Protein AF-W4PKZ2-F1 (afdb_monomer_lite)

Organism: NCBI:txid1121100

Radius of gyration: 15.8 Å; chains: 1; bounding box: 41×37×39 Å

Foldseek 3Di:
DFWDWWWAFDDWDDDPVPFIWTWTWIWIWDQDPVRATEIETDTQPGTDSDHRDDPPVSDPDDGPDDWAWPDWDFPDWDDDPNGIYTYTDPTDTDPPPVDPDDD

pLDDT: mean 75.57, std 15.58, range [36.66, 95.31]

Sequence (103 aa):
MKVKLEDDPYKTRVIDGRTPEFYVTQRLTLHDASGNLVVLGIRSKHPSPASCTLPAMVHKYRPGEIIYVASARIARTFQHYGSKFTRLSHVKLINLNLSQSRQ

Structure (mmCIF, N/CA/C/O backbone):
data_AF-W4PKZ2-F1
#
_entry.id   AF-W4PKZ2-F1
#
loop_
_atom_site.group_PDB
_atom_site.id
_atom_site.type_symbol
_atom_site.label_atom_id
_atom_site.label_alt_id
_atom_site.label_comp_id
_atom_site.label_asym_id
_atom_site.label_entity_id
_atom_site.label_seq_id
_atom_site.pdbx_PDB_ins_code
_atom_site.Cartn_x
_atom_site.Cartn_y
_atom_site.Cartn_z
_atom_site.occupancy
_atom_site.B_iso_or_equiv
_atom_site.auth_seq_id
_atom_site.auth_comp_id
_atom_site.auth_asym_id
_atom_site.auth_atom_id
_atom_site.pdbx_PDB_model_num
ATOM 1 N N . MET A 1 1 ? -13.347 -0.488 1.954 1.00 54.53 1 MET A N 1
ATOM 2 C CA . MET A 1 1 ? -12.085 0.278 2.021 1.00 54.53 1 MET A CA 1
ATOM 3 C C . MET A 1 1 ? -11.899 1.039 0.719 1.00 54.53 1 MET A C 1
ATOM 5 O O . MET A 1 1 ? -12.062 0.412 -0.311 1.00 54.53 1 MET A O 1
ATOM 9 N N . LYS A 1 2 ? -11.611 2.350 0.727 1.00 53.06 2 LYS A N 1
ATOM 10 C CA . LYS A 1 2 ? -11.423 3.146 -0.508 1.00 53.06 2 LYS A CA 1
ATOM 11 C C . LYS A 1 2 ? -9.945 3.197 -0.905 1.00 53.06 2 LYS A C 1
ATOM 13 O O . LYS A 1 2 ? -9.138 3.594 -0.077 1.00 53.06 2 LYS A O 1
ATOM 18 N N . VAL A 1 3 ? -9.620 2.802 -2.138 1.00 53.72 3 VAL A N 1
ATOM 19 C CA . VAL A 1 3 ? -8.249 2.655 -2.672 1.00 53.72 3 VAL A CA 1
ATOM 20 C C . VAL A 1 3 ? -7.731 3.948 -3.329 1.00 53.72 3 VAL A C 1
ATOM 22 O O . VAL A 1 3 ? -8.404 4.497 -4.199 1.00 53.72 3 VAL A O 1
ATOM 25 N N . LYS A 1 4 ? -6.516 4.394 -2.980 1.00 65.94 4 LYS A N 1
ATOM 26 C CA . LYS A 1 4 ? -5.676 5.325 -3.769 1.00 65.94 4 LYS A CA 1
ATOM 27 C C . LYS A 1 4 ? -4.414 4.592 -4.230 1.00 65.94 4 LYS A C 1
ATOM 29 O O . LYS A 1 4 ? -3.827 3.878 -3.423 1.00 65.94 4 LYS A O 1
ATOM 34 N N . LEU A 1 5 ? -4.025 4.775 -5.490 1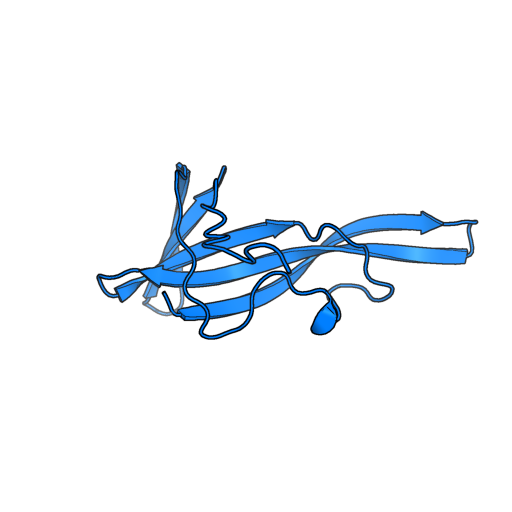.00 60.22 5 LEU A N 1
ATOM 35 C CA . LEU A 1 5 ? -2.950 4.042 -6.162 1.00 60.22 5 LEU A CA 1
ATOM 36 C C . LEU A 1 5 ? -1.753 4.954 -6.483 1.00 60.22 5 LEU A C 1
ATOM 38 O O . LEU A 1 5 ? -1.961 6.042 -7.016 1.00 60.22 5 LEU A O 1
ATOM 42 N N . GLU A 1 6 ? -0.532 4.505 -6.187 1.00 63.19 6 GLU A N 1
ATOM 43 C CA . GLU A 1 6 ? 0.737 5.154 -6.573 1.00 63.19 6 GLU A CA 1
ATOM 44 C C . GLU A 1 6 ? 1.723 4.103 -7.124 1.00 63.19 6 GLU A C 1
ATOM 46 O O . GLU A 1 6 ? 1.777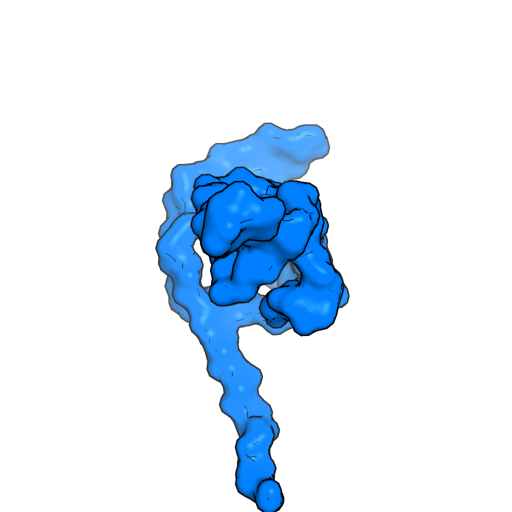 2.986 -6.602 1.00 63.19 6 GLU A O 1
ATOM 51 N N . ASP A 1 7 ? 2.490 4.447 -8.162 1.00 58.22 7 ASP A N 1
ATOM 52 C CA . ASP A 1 7 ? 3.369 3.528 -8.900 1.00 58.22 7 ASP A CA 1
ATOM 53 C C . ASP A 1 7 ? 4.860 3.786 -8.594 1.00 58.22 7 ASP A C 1
ATOM 55 O O . ASP A 1 7 ? 5.449 4.740 -9.097 1.00 58.22 7 ASP A O 1
ATOM 59 N N . ASP A 1 8 ? 5.497 2.900 -7.814 1.00 58.25 8 ASP A N 1
ATOM 60 C CA . ASP A 1 8 ? 6.937 2.973 -7.504 1.00 58.25 8 ASP A CA 1
ATOM 61 C C . ASP A 1 8 ? 7.737 1.903 -8.288 1.00 58.25 8 ASP A C 1
ATOM 63 O O . ASP A 1 8 ? 7.450 0.705 -8.148 1.00 58.25 8 ASP A O 1
ATOM 67 N N . PRO A 1 9 ? 8.765 2.256 -9.085 1.00 57.56 9 PRO A N 1
ATOM 68 C CA . PRO A 1 9 ? 9.608 1.277 -9.776 1.00 57.56 9 PRO A CA 1
ATOM 69 C C . PRO A 1 9 ? 10.496 0.521 -8.774 1.00 57.56 9 PRO A C 1
ATOM 71 O O . PRO A 1 9 ? 11.109 1.129 -7.899 1.00 57.56 9 PRO A O 1
ATOM 74 N N . TYR A 1 10 ? 10.599 -0.810 -8.895 1.00 56.44 10 TYR A N 1
ATOM 75 C CA . TYR A 1 10 ? 11.448 -1.618 -7.998 1.00 56.44 10 TYR A CA 1
ATOM 76 C C . TYR A 1 10 ? 12.470 -2.514 -8.713 1.00 56.44 10 TYR A C 1
ATOM 78 O O . TYR A 1 10 ? 13.428 -2.959 -8.081 1.00 56.44 10 TYR A O 1
ATOM 86 N N . LYS A 1 11 ? 12.274 -2.822 -10.003 1.00 56.88 11 LYS A N 1
ATOM 87 C CA . LYS A 1 11 ? 13.206 -3.643 -10.791 1.00 56.88 11 LYS A CA 1
ATOM 88 C C . LYS A 1 11 ? 13.124 -3.296 -12.274 1.00 56.88 11 LYS A C 1
ATOM 90 O O . LYS A 1 11 ? 12.027 -3.240 -12.820 1.00 56.88 11 LYS A O 1
ATOM 95 N N . THR A 1 12 ? 14.278 -3.161 -12.920 1.00 58.31 12 THR A N 1
ATOM 96 C CA . THR A 1 12 ? 14.397 -2.972 -14.372 1.00 58.31 12 THR A CA 1
ATOM 97 C C . THR A 1 12 ? 14.949 -4.247 -15.002 1.00 58.31 12 THR A C 1
ATOM 99 O O . THR A 1 12 ? 15.914 -4.822 -14.494 1.00 58.31 12 THR A O 1
ATOM 102 N N . ARG A 1 13 ? 14.343 -4.713 -16.093 1.00 65.75 13 ARG A N 1
ATOM 103 C CA . ARG A 1 13 ? 14.874 -5.778 -16.951 1.00 65.75 13 ARG A CA 1
ATOM 104 C C . ARG A 1 13 ? 15.071 -5.199 -18.345 1.00 65.75 13 ARG A C 1
ATOM 106 O O . ARG A 1 13 ? 14.209 -4.480 -18.819 1.00 65.75 13 ARG A O 1
ATOM 113 N N . VAL A 1 14 ? 16.185 -5.501 -19.000 1.00 63.09 14 VAL A N 1
ATOM 114 C CA . VAL A 1 14 ? 16.380 -5.137 -20.408 1.00 63.09 14 VAL A CA 1
ATOM 115 C C . VAL A 1 14 ? 16.168 -6.399 -21.233 1.00 63.09 14 VAL A C 1
ATOM 117 O O . VAL A 1 14 ? 16.910 -7.366 -21.062 1.00 63.09 14 VAL A O 1
ATOM 120 N N . ILE A 1 15 ? 15.128 -6.415 -22.068 1.00 66.25 15 ILE A N 1
ATOM 121 C CA . ILE A 1 15 ? 14.918 -7.479 -23.056 1.00 66.25 15 ILE A CA 1
ATOM 122 C C . ILE A 1 15 ? 15.690 -7.106 -24.326 1.00 66.25 15 ILE A C 1
ATOM 124 O O . ILE A 1 15 ? 15.676 -5.948 -24.755 1.00 66.25 15 ILE A O 1
ATOM 128 N N . ASP A 1 16 ? 16.418 -8.082 -24.875 1.00 66.94 16 ASP A N 1
ATOM 129 C CA . ASP A 1 16 ? 17.159 -7.999 -26.142 1.00 66.94 16 ASP A CA 1
ATOM 130 C C . ASP A 1 16 ? 18.101 -6.785 -26.270 1.00 66.94 16 ASP A C 1
ATOM 132 O O . ASP A 1 16 ? 18.371 -6.288 -27.362 1.00 66.94 16 ASP A O 1
ATOM 136 N N . GLY A 1 17 ? 18.595 -6.271 -2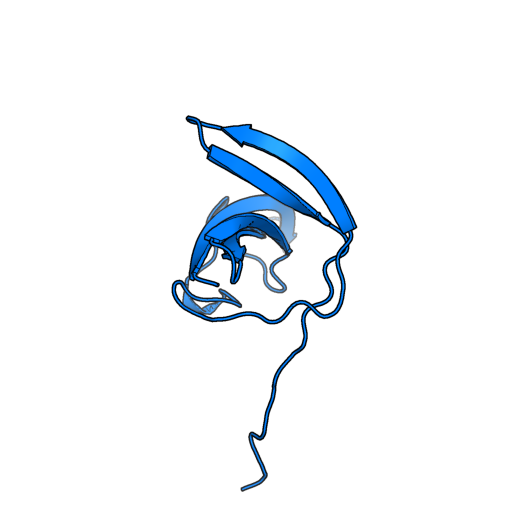5.137 1.00 64.69 17 GLY A N 1
ATOM 137 C CA . GLY A 1 17 ? 19.513 -5.127 -25.079 1.00 64.69 17 GLY A CA 1
ATOM 138 C C . GLY A 1 17 ? 18.916 -3.778 -25.507 1.00 64.69 17 GLY A C 1
ATOM 139 O O . GLY A 1 17 ? 19.652 -2.796 -25.562 1.00 64.69 17 GLY A O 1
ATOM 140 N N . ARG A 1 18 ? 17.611 -3.704 -25.811 1.00 69.06 18 ARG A N 1
ATOM 141 C CA . ARG A 1 18 ? 16.990 -2.526 -26.447 1.00 69.06 18 ARG A CA 1
ATOM 142 C C . ARG A 1 18 ? 15.784 -1.963 -25.713 1.00 69.06 18 ARG A C 1
ATOM 144 O O . ARG A 1 18 ? 15.594 -0.750 -25.744 1.00 69.06 18 ARG A O 1
ATOM 151 N N . THR A 1 19 ? 14.996 -2.800 -25.039 1.00 69.88 19 THR A N 1
ATOM 152 C CA . THR A 1 19 ? 13.740 -2.350 -24.425 1.00 69.88 19 THR A CA 1
ATOM 153 C C . THR A 1 19 ? 13.782 -2.528 -22.909 1.00 69.88 19 THR A C 1
ATOM 155 O O . THR A 1 19 ? 13.866 -3.665 -22.431 1.00 69.88 19 THR A O 1
ATOM 158 N N . PRO A 1 20 ? 13.746 -1.428 -22.131 1.00 70.62 20 PRO A N 1
ATOM 159 C CA . PRO A 1 20 ? 13.636 -1.510 -20.686 1.00 70.62 20 PRO A CA 1
ATOM 160 C C . PRO A 1 20 ? 12.198 -1.845 -20.272 1.00 70.62 20 PRO A C 1
ATOM 162 O O . PRO A 1 20 ? 11.235 -1.202 -20.679 1.00 70.62 20 PRO A O 1
ATOM 165 N N . GLU A 1 21 ? 12.078 -2.848 -19.417 1.00 74.88 21 GLU A N 1
ATOM 166 C CA . GLU A 1 21 ? 10.864 -3.271 -18.741 1.00 74.88 21 GLU A CA 1
ATOM 167 C C . GLU A 1 21 ? 10.969 -2.949 -17.250 1.00 74.88 21 GLU A C 1
ATOM 169 O O . GLU A 1 21 ? 11.888 -3.396 -16.557 1.00 74.88 21 GLU A O 1
ATOM 174 N N . PHE A 1 22 ? 10.000 -2.205 -16.735 1.00 71.12 22 PHE A N 1
ATOM 175 C CA . PHE A 1 22 ? 9.950 -1.759 -15.352 1.00 71.12 22 PHE A CA 1
ATOM 176 C C . PHE A 1 22 ? 8.893 -2.543 -14.584 1.00 71.12 22 PHE A C 1
ATOM 178 O O . PHE A 1 22 ? 7.701 -2.483 -14.880 1.00 71.12 22 PHE A O 1
ATOM 185 N N . TYR A 1 23 ? 9.313 -3.262 -13.551 1.00 71.38 23 TYR A N 1
ATOM 186 C CA . TYR A 1 23 ? 8.391 -3.834 -12.584 1.00 71.38 23 TYR A CA 1
ATOM 187 C C . TYR A 1 23 ? 8.059 -2.778 -11.535 1.00 71.38 23 TYR A C 1
ATOM 189 O O . TYR A 1 23 ? 8.943 -2.217 -10.878 1.00 71.38 23 TYR A O 1
ATOM 197 N N . VAL A 1 24 ? 6.764 -2.537 -11.372 1.00 70.56 24 VAL A N 1
ATOM 198 C CA . VAL A 1 24 ? 6.219 -1.501 -10.498 1.00 70.56 24 VAL A CA 1
ATOM 199 C C . VAL A 1 24 ? 5.577 -2.145 -9.271 1.00 70.56 24 VAL A C 1
ATOM 201 O O . VAL A 1 24 ? 4.933 -3.196 -9.356 1.00 70.56 24 VAL A O 1
ATOM 204 N N . THR A 1 25 ? 5.770 -1.528 -8.108 1.00 77.44 25 THR A N 1
ATOM 205 C CA . THR A 1 25 ? 4.977 -1.802 -6.911 1.00 77.44 25 THR A CA 1
ATOM 206 C C . THR A 1 25 ? 3.855 -0.781 -6.833 1.00 77.44 25 THR A C 1
ATOM 208 O O . THR A 1 25 ? 4.095 0.403 -6.628 1.00 77.44 25 THR A O 1
ATOM 211 N N . GLN A 1 26 ? 2.632 -1.275 -6.946 1.00 78.44 26 GLN A N 1
ATOM 212 C CA . GLN A 1 26 ? 1.405 -0.527 -6.747 1.00 78.44 26 GLN A CA 1
ATOM 213 C C . GLN A 1 26 ? 1.173 -0.308 -5.252 1.00 78.44 26 GLN A C 1
ATOM 215 O O . GLN A 1 26 ? 0.956 -1.262 -4.497 1.00 78.44 26 GLN A O 1
ATOM 220 N N . ARG A 1 27 ? 1.220 0.940 -4.795 1.00 84.44 27 ARG A N 1
ATOM 221 C CA . ARG A 1 27 ? 0.922 1.310 -3.409 1.00 84.44 27 ARG A CA 1
ATOM 222 C C . ARG A 1 27 ? -0.546 1.649 -3.279 1.00 84.44 27 ARG A C 1
ATOM 224 O O . ARG A 1 27 ? -1.026 2.581 -3.908 1.00 84.44 27 ARG A O 1
ATOM 231 N N . LEU A 1 28 ? -1.243 0.887 -2.444 1.00 87.12 28 LEU A N 1
ATOM 232 C CA . LEU A 1 28 ? -2.636 1.122 -2.103 1.00 87.12 28 LEU A CA 1
ATOM 233 C C . LEU A 1 28 ? -2.709 1.860 -0.770 1.00 87.12 28 LEU A C 1
ATOM 235 O O . LEU A 1 28 ? -2.201 1.356 0.231 1.00 87.12 28 LEU A O 1
ATOM 239 N N . THR A 1 29 ? -3.373 3.011 -0.747 1.00 90.31 29 THR A N 1
ATOM 240 C CA . THR A 1 29 ? -3.857 3.647 0.488 1.00 90.31 29 THR A CA 1
ATOM 241 C C . THR A 1 29 ? -5.341 3.353 0.637 1.00 90.31 29 THR A C 1
ATOM 243 O O . THR A 1 29 ? -6.101 3.543 -0.308 1.00 90.31 29 THR A O 1
ATOM 246 N N . LEU A 1 30 ? -5.731 2.850 1.801 1.00 89.81 30 LEU A N 1
ATOM 247 C CA . LEU A 1 30 ? -7.029 2.255 2.088 1.00 89.81 30 LEU A CA 1
ATOM 248 C C . LEU A 1 30 ? -7.605 2.853 3.368 1.00 89.81 30 LEU A C 1
ATOM 250 O O . LEU A 1 30 ? -6.861 3.111 4.307 1.00 89.81 30 LEU A O 1
ATOM 254 N N . HIS A 1 31 ? -8.926 2.983 3.437 1.00 90.44 31 HIS A N 1
ATOM 255 C CA . HIS A 1 31 ? -9.639 3.220 4.698 1.00 90.44 31 HIS A CA 1
ATOM 256 C C . HIS A 1 31 ? -10.224 1.913 5.215 1.00 90.44 31 HIS A C 1
ATOM 258 O O . HIS A 1 31 ? -10.982 1.293 4.475 1.00 90.44 31 HIS A O 1
ATOM 264 N N . ASP A 1 32 ? -9.906 1.482 6.433 1.00 86.75 32 ASP A N 1
ATOM 265 C CA . ASP A 1 32 ? -10.588 0.335 7.043 1.00 86.75 32 ASP A CA 1
ATOM 266 C C . ASP A 1 32 ? -12.050 0.657 7.415 1.00 86.75 32 ASP A C 1
ATOM 268 O O . ASP A 1 32 ? -12.530 1.773 7.206 1.00 86.75 32 ASP A O 1
ATOM 272 N N . ALA A 1 33 ? -12.789 -0.337 7.917 1.00 85.50 33 ALA A N 1
ATOM 273 C CA . ALA A 1 33 ? -14.194 -0.158 8.300 1.00 85.50 33 ALA A CA 1
ATOM 274 C C . ALA A 1 33 ? -14.386 0.858 9.444 1.00 85.50 33 ALA A C 1
ATOM 276 O O . ALA A 1 33 ? -15.460 1.436 9.573 1.00 85.50 33 ALA A O 1
ATOM 277 N N . SER A 1 34 ? -13.344 1.095 10.241 1.00 87.81 34 SER A N 1
ATOM 278 C CA . SER A 1 34 ? -13.314 2.078 11.326 1.00 87.81 34 SER A CA 1
ATOM 279 C C . SER A 1 34 ? -12.771 3.442 10.876 1.00 87.81 34 SER A C 1
ATOM 281 O O . SER A 1 34 ? -12.677 4.357 11.688 1.00 87.81 34 SER A O 1
ATOM 283 N N . GLY A 1 35 ? -12.417 3.598 9.596 1.00 86.69 35 GLY A N 1
ATOM 284 C CA . GLY A 1 35 ? -11.883 4.829 9.018 1.00 86.69 35 GLY A CA 1
ATOM 285 C C . GLY A 1 35 ? -10.364 5.002 9.132 1.00 86.69 35 GLY A C 1
ATOM 286 O O . GLY A 1 35 ? -9.846 6.008 8.642 1.00 86.69 35 GLY A O 1
ATOM 287 N N . ASN A 1 36 ? -9.629 4.044 9.707 1.00 90.00 36 ASN A N 1
ATOM 288 C CA . ASN A 1 36 ? -8.173 4.122 9.818 1.00 90.00 36 ASN A CA 1
ATOM 289 C C . ASN A 1 36 ? -7.507 4.018 8.446 1.00 90.00 36 ASN A C 1
ATOM 291 O O . ASN A 1 36 ? -7.944 3.259 7.577 1.00 90.00 36 ASN A O 1
ATOM 295 N N . LEU A 1 37 ? -6.394 4.730 8.273 1.00 92.62 37 LEU A N 1
ATOM 296 C CA . LEU A 1 37 ? -5.615 4.678 7.044 1.00 92.62 37 LEU A CA 1
ATOM 297 C C . LEU A 1 37 ? -4.623 3.518 7.074 1.00 92.62 37 LEU A C 1
ATOM 299 O O . LEU A 1 37 ? -3.778 3.386 7.963 1.00 92.62 37 LEU A O 1
ATOM 303 N N . VAL A 1 38 ? -4.699 2.689 6.044 1.00 92.50 38 VAL A N 1
ATOM 304 C CA . VAL A 1 38 ? -3.877 1.500 5.864 1.00 92.50 38 VAL A CA 1
ATOM 305 C C . VAL A 1 38 ? -3.158 1.603 4.529 1.00 92.50 38 VAL A C 1
ATOM 307 O O . VAL A 1 38 ? -3.770 1.914 3.513 1.00 92.50 38 VAL A O 1
ATOM 310 N N . VAL A 1 39 ? -1.855 1.333 4.517 1.00 92.75 39 VAL A N 1
ATOM 311 C CA . VAL A 1 39 ? -1.042 1.348 3.295 1.00 92.75 39 VAL A CA 1
ATOM 312 C C . VAL A 1 39 ? -0.466 -0.032 3.049 1.00 92.75 39 VAL A C 1
ATOM 314 O O . VAL A 1 39 ? 0.109 -0.641 3.950 1.00 92.75 39 VAL A O 1
ATOM 317 N N . LEU A 1 40 ? -0.556 -0.523 1.821 1.00 90.50 40 LEU A N 1
ATOM 318 C CA . LEU A 1 40 ? 0.084 -1.774 1.427 1.00 90.50 40 LEU A CA 1
ATOM 319 C C . LEU A 1 40 ? 0.651 -1.682 0.012 1.00 90.50 40 LEU A C 1
ATOM 321 O O . LEU A 1 40 ? 0.189 -0.890 -0.801 1.00 90.50 40 LEU A O 1
ATOM 325 N N . GLY A 1 41 ? 1.686 -2.471 -0.265 1.00 86.88 41 GLY A N 1
ATOM 326 C CA . GLY A 1 41 ? 2.307 -2.548 -1.587 1.00 86.88 41 GLY A CA 1
ATOM 327 C C . GLY A 1 41 ? 1.979 -3.873 -2.261 1.00 86.88 41 GLY A C 1
ATOM 328 O O . GLY A 1 41 ? 2.135 -4.930 -1.648 1.00 86.88 41 GLY A O 1
ATOM 329 N N . ILE A 1 42 ? 1.565 -3.820 -3.522 1.00 81.50 42 ILE A N 1
ATOM 330 C CA . ILE A 1 42 ? 1.302 -4.986 -4.362 1.00 81.50 42 ILE A CA 1
ATOM 331 C C . ILE A 1 42 ? 2.216 -4.903 -5.571 1.00 81.50 42 ILE A C 1
ATOM 333 O O . ILE A 1 42 ? 2.237 -3.910 -6.286 1.00 81.50 42 ILE A O 1
ATOM 337 N N . ARG A 1 43 ? 2.997 -5.950 -5.809 1.00 77.88 43 ARG A N 1
ATOM 338 C CA . ARG A 1 43 ? 3.856 -6.007 -6.992 1.00 77.88 43 ARG A CA 1
ATOM 339 C C . ARG A 1 43 ? 2.998 -6.281 -8.222 1.00 77.88 43 ARG A C 1
ATOM 341 O O . ARG A 1 43 ? 2.152 -7.178 -8.182 1.00 77.88 43 ARG A O 1
ATOM 348 N N . SER A 1 44 ? 3.239 -5.542 -9.299 1.00 72.81 44 SER A N 1
ATOM 349 C CA . SER A 1 44 ? 2.648 -5.859 -10.595 1.00 72.81 44 SER A CA 1
ATOM 350 C C . SER A 1 44 ? 3.124 -7.233 -11.072 1.00 72.81 44 SER A C 1
ATOM 352 O O . SER A 1 44 ? 4.286 -7.601 -10.882 1.00 72.81 44 SER A O 1
ATOM 354 N N . LYS A 1 45 ? 2.224 -7.991 -11.705 1.00 72.19 45 LYS A N 1
ATOM 355 C CA . LYS A 1 45 ? 2.575 -9.239 -12.401 1.00 72.19 45 LYS A CA 1
ATOM 356 C C . LYS A 1 45 ? 3.198 -8.984 -13.772 1.00 72.19 45 LYS A C 1
ATOM 358 O O . LYS A 1 45 ? 3.930 -9.836 -14.261 1.00 72.19 45 LYS A O 1
ATOM 363 N N . HIS A 1 46 ? 2.895 -7.834 -14.369 1.00 71.12 46 HIS A N 1
ATOM 364 C CA . HIS A 1 46 ? 3.330 -7.474 -15.710 1.00 71.12 46 HIS A CA 1
ATOM 365 C C . HIS A 1 46 ? 4.289 -6.279 -15.655 1.00 71.12 46 HIS A C 1
ATOM 367 O O . HIS A 1 46 ? 4.065 -5.357 -14.859 1.00 71.12 46 HIS A O 1
ATOM 373 N N . PRO A 1 47 ? 5.354 -6.289 -16.467 1.00 71.19 47 PRO A N 1
ATOM 374 C CA . PRO A 1 47 ? 6.237 -5.144 -16.600 1.00 71.19 47 PRO A CA 1
ATOM 375 C C . PRO A 1 47 ? 5.537 -3.988 -17.324 1.00 71.19 47 PRO A C 1
ATOM 377 O O . PRO A 1 47 ? 4.579 -4.184 -18.071 1.00 71.19 47 PRO A O 1
ATOM 380 N N . SER A 1 48 ? 6.042 -2.780 -17.108 1.00 69.19 48 SER A N 1
ATOM 381 C CA . SER A 1 48 ? 5.670 -1.580 -17.846 1.00 69.19 48 SER A CA 1
ATOM 382 C C . SER A 1 48 ? 6.807 -1.132 -18.766 1.00 69.19 48 SER A C 1
ATOM 384 O O . SER A 1 48 ? 7.967 -1.242 -18.371 1.00 69.19 48 SER A O 1
ATOM 386 N N . PRO A 1 49 ? 6.512 -0.579 -19.954 1.00 68.56 49 PRO A N 1
ATOM 387 C CA . PRO A 1 49 ? 7.522 0.032 -20.820 1.00 68.56 49 PRO A CA 1
ATOM 388 C C . PRO A 1 49 ? 8.027 1.395 -20.310 1.00 68.56 49 PRO A C 1
ATOM 390 O O . PRO A 1 49 ? 9.038 1.892 -20.800 1.00 68.56 49 PRO A O 1
ATOM 393 N N . ALA A 1 50 ? 7.346 2.013 -19.337 1.00 68.75 50 ALA A N 1
ATOM 394 C CA . ALA A 1 50 ? 7.723 3.303 -18.762 1.00 68.75 50 ALA A CA 1
ATOM 395 C C . ALA A 1 50 ? 7.977 3.186 -17.253 1.00 68.75 50 ALA A C 1
ATOM 397 O O . ALA A 1 50 ? 7.221 2.541 -16.522 1.00 68.75 50 ALA A O 1
ATOM 398 N N . SER A 1 51 ? 9.044 3.830 -16.774 1.00 65.38 51 SER A N 1
ATOM 399 C CA . SER A 1 51 ? 9.352 3.869 -15.342 1.00 65.38 51 SER A CA 1
ATOM 400 C C . SER A 1 51 ? 8.239 4.577 -14.568 1.00 65.38 51 SER A C 1
ATOM 402 O O . SER A 1 51 ? 7.634 5.527 -15.065 1.00 65.38 51 SER A O 1
ATOM 404 N N . CYS A 1 52 ? 7.984 4.121 -13.338 1.00 62.84 52 CYS A N 1
ATOM 405 C CA . CYS A 1 52 ? 6.991 4.708 -12.423 1.00 62.84 52 CYS A CA 1
ATOM 406 C C . CYS A 1 52 ? 5.562 4.797 -12.986 1.00 62.84 52 CYS A C 1
ATOM 408 O O . CYS A 1 52 ? 4.759 5.578 -12.492 1.00 62.84 52 CYS A O 1
ATOM 410 N N . THR A 1 53 ? 5.248 4.052 -14.044 1.00 64.31 53 THR A N 1
ATOM 411 C CA . THR A 1 53 ? 3.939 4.105 -14.694 1.00 64.31 53 THR A CA 1
ATOM 412 C C . THR A 1 53 ? 3.501 2.683 -14.923 1.00 64.31 53 THR A C 1
ATOM 414 O O . THR A 1 53 ? 4.230 1.940 -15.565 1.00 64.31 53 THR A O 1
ATOM 417 N N . LEU A 1 54 ? 2.338 2.275 -14.441 1.00 66.81 54 LEU A N 1
ATOM 418 C CA . LEU A 1 54 ? 1.691 1.056 -14.897 1.00 66.81 54 LEU A CA 1
ATOM 419 C C . LEU A 1 54 ? 0.448 1.471 -15.711 1.00 66.81 54 LEU A C 1
ATOM 421 O O . LEU A 1 54 ? -0.274 2.390 -15.324 1.00 66.81 54 LEU A O 1
ATOM 425 N N . PRO A 1 55 ? 0.201 0.893 -16.901 1.00 63.03 55 PRO A N 1
ATOM 426 C CA . PRO A 1 55 ? -1.006 1.229 -17.645 1.00 63.03 55 PRO A CA 1
ATOM 427 C C . PRO A 1 55 ? -2.247 0.866 -16.823 1.00 63.03 55 PRO A C 1
ATOM 429 O O . PRO A 1 55 ? -2.308 -0.219 -16.242 1.00 63.03 55 PRO A O 1
ATOM 432 N N . ALA A 1 56 ? -3.273 1.721 -16.830 1.00 59.69 56 ALA A N 1
ATOM 433 C CA . ALA A 1 56 ? -4.488 1.516 -16.033 1.00 59.69 56 ALA A CA 1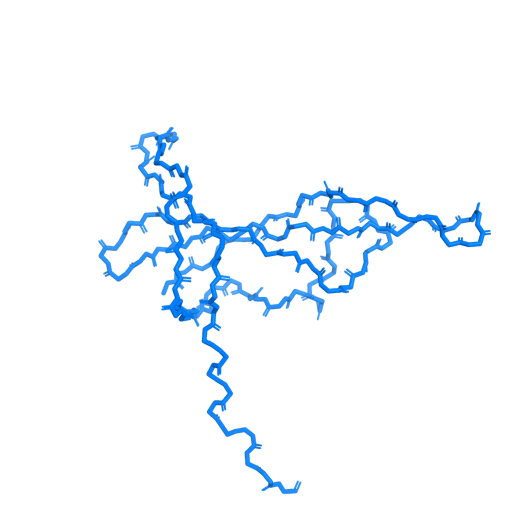
ATOM 434 C C . ALA A 1 56 ? -5.180 0.163 -16.297 1.00 59.69 56 ALA A C 1
ATOM 436 O O . ALA A 1 56 ? -5.779 -0.409 -15.392 1.00 59.69 56 ALA A O 1
ATOM 437 N N . MET A 1 57 ? -5.062 -0.373 -17.518 1.00 58.97 57 MET A N 1
ATOM 438 C CA . MET A 1 57 ? -5.598 -1.687 -17.906 1.00 58.97 57 MET A CA 1
ATOM 439 C C . MET A 1 57 ? -4.890 -2.862 -17.212 1.00 58.97 57 MET A C 1
ATOM 441 O O . MET A 1 57 ? -5.443 -3.949 -17.094 1.00 58.97 57 MET A O 1
ATOM 445 N N . VAL A 1 58 ? -3.661 -2.642 -16.749 1.00 68.25 58 VAL A N 1
ATOM 446 C CA . VAL A 1 58 ? -2.811 -3.636 -16.085 1.00 68.25 58 VAL A CA 1
ATOM 447 C C . VAL A 1 58 ? -2.940 -3.531 -14.558 1.00 68.25 58 VAL A C 1
ATOM 449 O O . VAL A 1 58 ? -2.461 -4.395 -13.821 1.00 68.25 58 VAL A O 1
ATOM 452 N N . HIS A 1 59 ? -3.617 -2.493 -14.056 1.00 69.75 59 HIS A N 1
ATOM 453 C CA . HIS A 1 59 ? -3.847 -2.323 -12.628 1.00 69.75 59 HIS A CA 1
ATOM 454 C C . HIS A 1 59 ? -4.758 -3.423 -12.101 1.00 69.75 59 HIS A C 1
ATOM 456 O O . HIS A 1 59 ? -5.899 -3.562 -12.533 1.00 69.75 59 HIS A O 1
ATOM 462 N N . LYS A 1 60 ? -4.268 -4.175 -11.109 1.00 71.50 60 LYS A N 1
ATOM 463 C CA . LYS A 1 60 ? -5.071 -5.230 -10.483 1.00 71.50 60 LYS A CA 1
ATOM 464 C C . LYS A 1 60 ? -6.245 -4.666 -9.670 1.00 71.50 60 LYS A C 1
ATOM 466 O O . LYS A 1 60 ? -7.233 -5.368 -9.494 1.00 71.50 60 LYS A O 1
ATOM 471 N N . TYR A 1 61 ? -6.118 -3.438 -9.166 1.00 78.06 61 TYR A N 1
ATOM 472 C CA . TYR A 1 61 ? -7.130 -2.784 -8.338 1.00 78.06 61 TYR A CA 1
ATOM 473 C C . TYR A 1 61 ? -7.407 -1.368 -8.826 1.00 78.06 61 TYR A C 1
ATOM 475 O O . TYR A 1 61 ? -6.492 -0.663 -9.263 1.00 78.06 61 TYR A O 1
ATOM 483 N N . ARG A 1 62 ? -8.661 -0.937 -8.701 1.00 77.81 62 ARG A N 1
ATOM 484 C CA . ARG A 1 62 ? -9.145 0.383 -9.115 1.00 77.81 62 ARG A CA 1
ATOM 485 C C . ARG A 1 62 ? -9.560 1.222 -7.900 1.00 77.81 62 ARG A C 1
ATOM 487 O O . ARG A 1 62 ? -9.999 0.677 -6.883 1.00 77.81 62 ARG A O 1
ATOM 494 N N . PRO A 1 63 ? -9.449 2.561 -7.975 1.00 79.12 63 PRO A N 1
ATOM 495 C CA . PRO A 1 63 ? -9.987 3.436 -6.942 1.00 79.12 63 PRO A CA 1
ATOM 496 C C . PRO A 1 63 ? -11.474 3.166 -6.689 1.00 79.12 63 PRO A C 1
ATOM 498 O O . PRO A 1 63 ? -12.261 3.065 -7.624 1.00 79.12 63 PRO A O 1
ATOM 501 N N . GLY A 1 64 ? -11.852 3.061 -5.416 1.00 79.25 64 GLY A N 1
ATOM 502 C CA . GLY A 1 64 ? -13.226 2.754 -4.999 1.00 79.25 64 GLY A CA 1
ATOM 503 C C . GLY A 1 64 ? -13.546 1.264 -4.830 1.00 79.25 64 GLY A C 1
ATOM 504 O O . GLY A 1 64 ? -14.545 0.953 -4.188 1.00 79.25 64 GLY A O 1
ATOM 505 N N . GLU A 1 65 ? -12.699 0.347 -5.308 1.00 82.81 65 GLU A N 1
ATOM 506 C CA . GLU A 1 65 ? -12.894 -1.087 -5.069 1.00 82.81 65 GLU A CA 1
ATOM 507 C C . GLU A 1 65 ? -12.680 -1.461 -3.600 1.00 82.81 65 GLU A C 1
ATOM 509 O O . GLU A 1 65 ? -11.797 -0.935 -2.920 1.00 82.81 65 GLU A O 1
ATOM 514 N N . ILE A 1 66 ? -13.473 -2.421 -3.120 1.00 83.81 66 ILE A N 1
ATOM 515 C CA . ILE A 1 66 ? -13.314 -3.0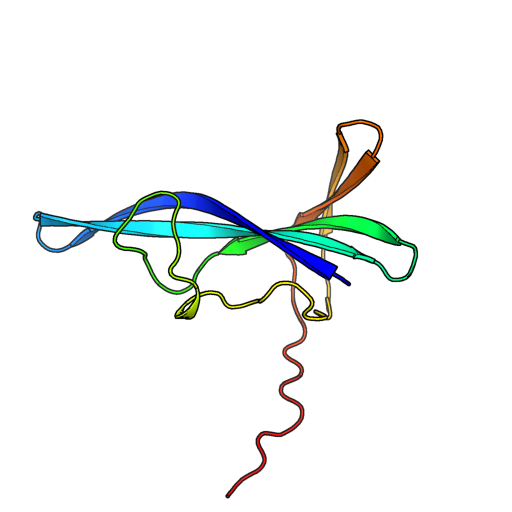07 -1.790 1.00 83.81 66 ILE A CA 1
ATOM 516 C C . ILE A 1 66 ? -12.461 -4.265 -1.920 1.00 83.81 66 ILE A C 1
ATOM 518 O O . ILE A 1 66 ? -12.809 -5.194 -2.644 1.00 83.81 66 ILE A O 1
ATOM 522 N N . ILE A 1 67 ? -11.361 -4.308 -1.172 1.00 86.06 67 ILE A N 1
ATOM 523 C CA . ILE A 1 67 ? -10.507 -5.490 -1.069 1.00 86.06 67 ILE A CA 1
ATOM 524 C C . ILE A 1 67 ? -10.680 -6.156 0.293 1.00 86.06 67 ILE A C 1
ATOM 526 O O . ILE A 1 67 ? -10.868 -5.483 1.307 1.00 86.06 67 ILE A O 1
ATOM 530 N N . TYR A 1 68 ? -10.557 -7.479 0.312 1.00 88.31 68 TYR A N 1
ATOM 531 C CA . TYR A 1 68 ? -10.639 -8.280 1.527 1.00 88.31 68 TYR A CA 1
ATOM 532 C C . TYR A 1 68 ? -9.267 -8.868 1.839 1.00 88.31 68 TYR A C 1
ATOM 534 O O . TYR A 1 68 ? -8.650 -9.542 1.009 1.00 88.31 68 TYR A O 1
ATOM 542 N N . VAL A 1 69 ? -8.770 -8.592 3.041 1.00 88.38 69 VAL A N 1
ATOM 543 C CA . VAL A 1 69 ? -7.476 -9.082 3.519 1.00 88.38 69 VAL A CA 1
ATOM 544 C C . VAL A 1 69 ? -7.717 -10.341 4.347 1.00 88.38 69 VAL A C 1
ATOM 546 O O . VAL A 1 69 ? -8.380 -10.279 5.374 1.00 88.38 69 VAL A O 1
ATOM 549 N N . ALA A 1 70 ? -7.167 -11.475 3.910 1.00 91.25 70 ALA A N 1
ATOM 550 C CA . ALA A 1 70 ? -7.212 -12.732 4.659 1.00 91.25 70 ALA A CA 1
ATOM 551 C C . ALA A 1 70 ? -6.257 -12.695 5.856 1.00 91.25 70 ALA A C 1
ATOM 553 O O . ALA A 1 70 ? -6.580 -13.133 6.953 1.00 91.25 70 ALA A O 1
ATOM 554 N N . SER A 1 71 ? -5.044 -12.191 5.624 1.00 92.50 71 SER A N 1
ATOM 555 C CA . SER A 1 71 ? -4.017 -12.053 6.652 1.00 92.50 71 SER A CA 1
ATOM 556 C C . SER A 1 71 ? -3.020 -10.977 6.257 1.00 92.50 71 SER A C 1
ATOM 558 O O . SER A 1 71 ? -2.688 -10.849 5.078 1.00 92.50 71 SER A O 1
ATOM 560 N N . ALA A 1 72 ? -2.468 -10.266 7.230 1.00 93.19 72 ALA A N 1
ATOM 561 C CA . ALA A 1 72 ? -1.368 -9.338 7.017 1.00 93.19 72 ALA A CA 1
ATOM 562 C C . ALA A 1 72 ? -0.526 -9.209 8.287 1.00 93.19 72 ALA A C 1
ATOM 564 O O . ALA A 1 72 ? -0.978 -9.534 9.383 1.00 93.19 72 ALA A O 1
ATOM 565 N N . ARG A 1 73 ? 0.697 -8.703 8.134 1.00 95.25 73 ARG A N 1
ATOM 566 C CA . ARG A 1 73 ? 1.551 -8.275 9.243 1.00 95.25 73 ARG A CA 1
ATOM 567 C C . ARG A 1 73 ? 1.620 -6.758 9.278 1.00 95.25 73 ARG A C 1
ATOM 569 O O . ARG A 1 73 ? 1.723 -6.120 8.232 1.00 95.25 73 ARG A O 1
ATOM 576 N N . ILE A 1 74 ? 1.610 -6.182 10.476 1.00 95.00 74 ILE A N 1
ATOM 577 C CA . ILE A 1 74 ? 1.912 -4.762 10.655 1.00 95.00 74 ILE A CA 1
ATOM 578 C C . ILE A 1 74 ? 3.421 -4.596 10.487 1.00 95.00 74 ILE A C 1
ATOM 580 O O . ILE A 1 74 ? 4.204 -5.126 11.268 1.00 95.00 74 ILE A O 1
ATOM 584 N N . ALA A 1 75 ? 3.828 -3.886 9.439 1.00 94.44 75 ALA A N 1
ATOM 585 C CA . ALA A 1 75 ? 5.231 -3.594 9.172 1.00 94.44 75 ALA A CA 1
ATOM 586 C C . ALA A 1 75 ? 5.700 -2.356 9.939 1.00 94.44 75 ALA A C 1
ATOM 588 O O . ALA A 1 75 ? 6.826 -2.308 10.425 1.00 94.44 75 ALA A O 1
ATOM 589 N N . ARG A 1 76 ? 4.848 -1.326 9.989 1.00 95.19 76 ARG A N 1
ATOM 590 C CA . ARG A 1 76 ? 5.116 -0.057 10.672 1.00 95.19 76 ARG A CA 1
ATOM 591 C C . ARG A 1 76 ? 3.817 0.717 10.863 1.00 95.19 76 ARG A C 1
ATOM 593 O O . ARG A 1 76 ? 2.998 0.759 9.952 1.00 95.19 76 ARG A O 1
ATOM 600 N N . THR A 1 77 ? 3.693 1.419 11.977 1.00 95.31 77 THR A N 1
ATOM 601 C CA . THR A 1 77 ? 2.736 2.518 12.159 1.00 95.31 77 THR A CA 1
ATOM 602 C C . THR A 1 77 ? 3.482 3.845 12.082 1.00 95.31 77 THR A C 1
ATOM 604 O O . THR A 1 77 ? 4.562 3.973 12.656 1.00 95.31 77 THR A O 1
ATOM 607 N N . PHE A 1 78 ? 2.958 4.823 11.351 1.00 93.50 78 PHE A N 1
ATOM 608 C CA . PHE A 1 78 ? 3.594 6.134 11.201 1.00 93.50 78 PHE A CA 1
ATOM 609 C C . PHE A 1 78 ? 2.548 7.237 11.070 1.00 93.50 78 PHE A C 1
ATOM 611 O O . PHE A 1 78 ? 1.389 6.966 10.768 1.00 93.50 78 PHE A O 1
ATOM 618 N N . GLN A 1 79 ? 2.953 8.482 11.298 1.00 94.12 79 GLN A N 1
ATOM 619 C CA . GLN A 1 79 ? 2.093 9.647 11.119 1.00 94.12 79 GLN A CA 1
ATOM 620 C C . GLN A 1 79 ? 2.619 10.502 9.967 1.00 94.12 79 GLN A C 1
ATOM 622 O O . GLN A 1 79 ? 3.827 10.674 9.824 1.00 94.12 79 GLN A O 1
ATOM 627 N N . HIS A 1 80 ? 1.719 11.010 9.131 1.00 88.31 80 HIS A N 1
ATOM 628 C CA . HIS A 1 80 ? 2.054 11.837 7.976 1.00 88.31 80 HIS A CA 1
ATOM 629 C C . HIS A 1 80 ? 0.934 12.856 7.736 1.00 88.31 80 HIS A C 1
ATOM 631 O O . HIS A 1 80 ? -0.237 12.481 7.720 1.00 88.31 80 HIS A O 1
ATOM 637 N N . TYR A 1 81 ? 1.282 14.144 7.622 1.00 89.00 81 TYR A N 1
ATOM 638 C CA . TYR A 1 81 ? 0.327 15.268 7.559 1.00 89.00 81 TYR A CA 1
ATOM 639 C C . TYR A 1 81 ? -0.811 15.161 8.595 1.00 89.00 81 TYR A C 1
ATOM 641 O O . TYR A 1 81 ? -1.991 15.250 8.269 1.00 89.00 81 TYR A O 1
ATOM 649 N N . GLY A 1 82 ? -0.461 14.875 9.854 1.00 88.88 82 GLY A N 1
ATOM 650 C CA . GLY A 1 82 ? -1.423 14.744 10.956 1.00 88.88 82 GLY A CA 1
ATOM 651 C C . GLY A 1 82 ? -2.212 13.429 10.990 1.00 88.88 82 GLY A C 1
ATOM 652 O O . GLY A 1 82 ? -2.742 13.076 12.040 1.00 88.88 82 GLY A O 1
ATOM 653 N N . SER A 1 83 ? -2.214 12.643 9.913 1.00 89.44 83 SER A N 1
ATOM 654 C CA . SER A 1 83 ? -2.954 11.382 9.821 1.00 89.44 83 SER A CA 1
ATOM 655 C C . SER A 1 83 ? -2.100 10.177 10.220 1.00 89.44 83 SER A C 1
ATOM 657 O O . SER A 1 83 ? -0.923 10.100 9.866 1.00 89.44 83 SER A O 1
ATOM 659 N N . LYS A 1 84 ? -2.683 9.222 10.957 1.00 93.88 84 LYS A N 1
ATOM 660 C CA . LYS A 1 84 ? -2.014 7.969 11.346 1.00 93.88 84 LYS A CA 1
ATOM 661 C C . LYS A 1 84 ? -2.224 6.906 10.274 1.00 93.88 84 LYS A C 1
ATOM 663 O O . LYS A 1 84 ? -3.355 6.635 9.886 1.00 93.88 84 LYS A O 1
ATOM 668 N N . PHE A 1 85 ? -1.135 6.281 9.850 1.00 94.31 85 PHE A N 1
ATOM 669 C CA . PHE A 1 85 ? -1.104 5.236 8.840 1.00 94.31 85 PHE A CA 1
ATOM 670 C C . PHE A 1 85 ? -0.538 3.943 9.417 1.00 94.31 85 PHE A C 1
ATOM 672 O O . PHE A 1 85 ? 0.468 3.945 10.131 1.00 94.31 85 PHE A O 1
ATOM 679 N N . THR A 1 86 ? -1.133 2.823 9.020 1.00 95.19 86 THR A N 1
ATOM 680 C CA . THR A 1 86 ? -0.603 1.485 9.293 1.00 95.19 86 THR A CA 1
ATOM 681 C C . THR A 1 86 ? -0.128 0.855 7.995 1.00 95.19 86 THR A C 1
ATOM 683 O O . THR A 1 86 ? -0.920 0.578 7.097 1.00 95.19 86 THR A O 1
ATOM 686 N N . ARG A 1 87 ? 1.178 0.611 7.878 1.00 94.31 87 ARG A N 1
ATOM 687 C CA . ARG A 1 87 ? 1.751 -0.113 6.747 1.00 94.31 87 ARG A CA 1
ATOM 688 C C . ARG A 1 87 ? 1.648 -1.611 6.983 1.00 94.31 87 ARG A C 1
ATOM 690 O O . ARG A 1 87 ? 2.185 -2.119 7.967 1.00 94.31 87 ARG A O 1
ATOM 697 N N . LEU A 1 88 ? 1.041 -2.317 6.039 1.00 94.38 88 LEU A N 1
ATOM 698 C CA . LEU A 1 88 ? 0.953 -3.770 6.044 1.00 94.38 88 LEU A CA 1
ATOM 699 C C . LEU A 1 88 ? 2.012 -4.406 5.137 1.00 94.38 88 LEU A C 1
ATOM 701 O O . LEU A 1 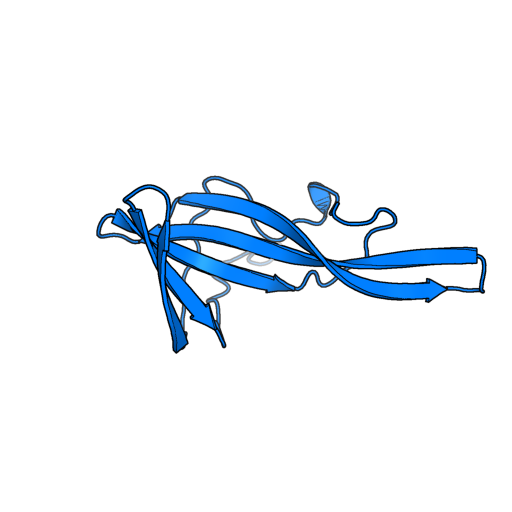88 ? 2.341 -3.891 4.066 1.00 94.38 88 LEU A O 1
ATOM 705 N N . SER A 1 89 ? 2.534 -5.552 5.568 1.00 92.75 89 SER A N 1
ATOM 706 C CA . SER A 1 89 ? 3.418 -6.440 4.808 1.00 92.75 89 SER A CA 1
ATOM 707 C C . SER A 1 89 ? 2.911 -7.881 4.868 1.00 92.75 89 SER A C 1
ATOM 709 O O . SER A 1 89 ? 2.013 -8.203 5.646 1.00 92.75 89 SER A O 1
ATOM 711 N N . HIS A 1 90 ? 3.459 -8.755 4.015 1.00 91.56 90 HIS A N 1
ATOM 712 C CA . HIS A 1 90 ? 3.036 -10.162 3.915 1.00 91.56 90 HIS A CA 1
ATOM 713 C C . HIS A 1 90 ? 1.509 -10.307 3.775 1.00 91.56 90 HIS A C 1
ATOM 715 O O . HIS A 1 90 ? 0.887 -11.178 4.381 1.00 91.56 90 HIS A O 1
ATOM 721 N N . VAL A 1 91 ? 0.907 -9.404 2.997 1.00 89.69 91 VAL A N 1
ATOM 722 C CA . VAL A 1 91 ? -0.541 -9.335 2.822 1.00 89.69 91 VAL A CA 1
ATOM 723 C C . VAL A 1 91 ? -0.996 -10.483 1.928 1.00 89.69 91 VAL A C 1
ATOM 725 O O . VAL A 1 91 ? -0.542 -10.613 0.791 1.00 89.69 91 VAL A O 1
ATOM 728 N N . LYS A 1 92 ? -1.927 -11.292 2.431 1.00 90.25 92 LYS A N 1
ATOM 729 C CA . LYS A 1 92 ? -2.703 -12.256 1.651 1.00 90.25 92 LYS A CA 1
ATOM 730 C C . LYS A 1 92 ? -4.098 -11.688 1.455 1.00 90.25 92 LYS A C 1
ATOM 732 O O . LYS A 1 92 ? -4.784 -11.368 2.424 1.00 90.25 92 LYS A O 1
ATOM 737 N N . LEU A 1 93 ? -4.498 -11.554 0.199 1.00 87.44 93 LEU A N 1
ATOM 738 C CA . LEU A 1 93 ? -5.809 -11.046 -0.183 1.00 87.44 93 LEU A CA 1
ATOM 739 C C . LEU A 1 93 ? -6.732 -12.219 -0.492 1.00 87.44 93 LEU A C 1
ATOM 741 O O . LEU A 1 93 ? -6.294 -13.214 -1.073 1.00 87.44 93 LEU A O 1
ATOM 745 N N . ILE A 1 94 ? -7.999 -12.091 -0.112 1.00 87.00 94 ILE A N 1
ATOM 746 C CA . ILE A 1 94 ? -9.038 -13.029 -0.519 1.00 87.00 94 ILE A CA 1
ATOM 747 C C . ILE A 1 94 ? -9.411 -12.657 -1.951 1.00 87.00 94 ILE A C 1
ATOM 749 O O . ILE A 1 94 ? -9.921 -11.564 -2.198 1.00 87.00 94 ILE A O 1
ATOM 753 N N . ASN A 1 95 ? -9.151 -13.551 -2.907 1.00 69.56 95 ASN A N 1
ATOM 754 C CA . ASN A 1 95 ? -9.797 -13.438 -4.209 1.00 69.56 95 ASN A CA 1
ATOM 755 C C . ASN A 1 95 ? -11.249 -13.869 -4.009 1.00 69.56 95 ASN A C 1
ATOM 757 O O . ASN A 1 95 ? -11.552 -15.060 -4.044 1.00 69.56 95 ASN A O 1
ATOM 761 N N . LEU A 1 96 ? -12.143 -12.908 -3.797 1.00 59.28 96 LEU A N 1
ATOM 762 C CA . LEU A 1 96 ? -13.573 -13.148 -3.937 1.00 59.28 96 LEU A CA 1
ATOM 763 C C . LEU A 1 96 ? -13.905 -13.238 -5.431 1.00 59.28 96 LEU A C 1
ATOM 765 O O . LEU A 1 96 ? -14.634 -12.415 -5.968 1.00 59.28 96 LEU A O 1
ATOM 769 N N . ASN A 1 97 ? -13.376 -14.256 -6.111 1.00 47.66 97 ASN A N 1
ATOM 770 C CA . ASN A 1 97 ? -14.026 -14.762 -7.312 1.00 47.66 97 ASN A CA 1
ATOM 771 C C . ASN A 1 97 ? -15.268 -15.531 -6.845 1.00 47.66 97 ASN A C 1
ATOM 773 O O . ASN A 1 97 ? -15.309 -16.759 -6.880 1.00 47.66 97 ASN A O 1
ATOM 777 N N . LEU A 1 98 ? -16.264 -14.803 -6.340 1.00 43.25 98 LEU A N 1
ATOM 778 C CA . LEU A 1 98 ? -17.618 -15.316 -6.222 1.00 43.25 98 LEU A CA 1
ATOM 779 C C . LEU A 1 98 ? -18.155 -15.378 -7.654 1.00 43.25 98 LEU A C 1
ATOM 781 O O . LEU A 1 98 ? -18.552 -14.367 -8.221 1.00 43.25 98 LEU A O 1
ATOM 785 N N . SER A 1 99 ? -18.053 -16.570 -8.248 1.00 41.34 99 SER A N 1
ATOM 786 C CA . SER A 1 99 ? -18.721 -16.980 -9.488 1.00 41.34 99 SER A CA 1
ATOM 787 C C . SER A 1 99 ? -18.595 -16.028 -10.691 1.00 41.34 99 SER A C 1
ATOM 789 O O . SER A 1 99 ? -19.491 -15.241 -10.969 1.00 41.34 99 SER A O 1
ATOM 791 N N . GLN A 1 100 ? -17.588 -16.248 -11.538 1.00 41.75 100 GLN A N 1
ATOM 792 C CA . GLN A 1 100 ? -17.925 -16.445 -12.952 1.00 41.75 100 GLN A CA 1
ATOM 793 C C . GLN A 1 100 ? -18.196 -17.938 -13.127 1.00 41.75 100 GLN A C 1
ATOM 795 O O . GLN A 1 100 ? -17.329 -18.738 -13.470 1.00 41.75 100 GLN A O 1
ATOM 800 N N . SER A 1 101 ? -19.399 -18.326 -12.718 1.00 37.69 101 SER A N 1
ATOM 801 C CA . SER A 1 101 ? -19.996 -19.609 -13.047 1.00 37.69 101 SER A CA 1
ATOM 802 C C . SER A 1 101 ? -20.063 -19.747 -14.564 1.00 37.69 101 SER A C 1
ATOM 804 O O . SER A 1 101 ? -20.571 -18.850 -15.230 1.00 37.69 101 SER A O 1
ATOM 806 N N . ARG A 1 102 ? -19.545 -20.880 -15.052 1.00 42.84 102 ARG A N 1
ATOM 807 C CA . ARG A 1 102 ? -19.929 -21.587 -16.282 1.00 42.84 102 ARG A CA 1
ATOM 808 C C . ARG A 1 102 ? -21.061 -20.914 -17.071 1.00 42.84 102 ARG A C 1
ATOM 810 O O . ARG A 1 102 ? -22.204 -20.970 -16.621 1.00 42.84 102 ARG A O 1
ATOM 817 N N . GLN A 1 103 ? -20.741 -20.426 -18.264 1.00 36.66 103 GLN A N 1
ATOM 818 C CA . GLN A 1 103 ? -21.501 -20.702 -19.484 1.00 36.66 103 GLN A CA 1
ATOM 819 C C . GLN A 1 103 ? -20.499 -20.976 -20.600 1.00 36.66 103 GLN A C 1
ATOM 821 O O . GLN A 1 103 ? -19.475 -20.255 -20.635 1.00 36.66 103 GLN A O 1
#

Secondary structure (DSSP, 8-state):
---EEEEEEEEEEEETTTEEEEEEEEEEEEE-TTS-EEEEEEE-SS-BSSTT---GGG-SS-TT----EEEEEEEEEEEETTEEEEEEEEEEE----------